Protein AF-A0A7R9WYR1-F1 (afdb_monomer)

Secondary structure (DSSP, 8-state):
-HHHHHHHHHHHHHHTT-HHHHHHHHHHHHHHHHHHHHHHHHHHHHS--HHHHHHHHHHSGGGGSHHHHHHHHHHHHHHHHHTTTT-S-HHHHHHHHHHHHHHHHHHHHHHHH-HHHHHH-----SS---SS-----

Solvent-accessible surface area (backbone atoms only — not comparable to full-atom values): 7801 Å² total; per-residue (Å²): 118,74,70,62,52,55,53,52,50,51,52,51,34,50,74,69,67,48,42,58,76,58,48,50,60,52,50,53,50,50,53,52,56,52,50,51,52,52,49,53,54,54,47,36,72,77,51,59,52,66,72,60,50,55,55,43,46,74,77,47,42,52,59,66,37,66,65,41,36,13,55,49,34,36,52,52,13,50,54,47,51,67,56,76,79,82,51,96,52,61,66,60,40,49,53,51,15,49,52,35,31,53,51,13,51,49,44,39,48,49,46,70,75,37,54,66,60,61,72,68,58,74,59,86,55,63,77,68,70,70,84,80,82,80,95,77,135

Structure (mmCIF, N/CA/C/O backbone):
data_AF-A0A7R9WYR1-F1
#
_entry.id   AF-A0A7R9WYR1-F1
#
loop_
_atom_site.group_PDB
_atom_site.id
_atom_site.type_symbol
_atom_site.label_atom_id
_atom_site.label_alt_id
_atom_site.label_comp_id
_atom_site.label_asym_id
_atom_site.label_entity_id
_atom_site.label_seq_id
_atom_site.pdbx_PDB_ins_code
_atom_site.Cartn_x
_atom_site.Cartn_y
_atom_site.Cartn_z
_atom_site.occupancy
_atom_site.B_iso_or_equiv
_atom_site.auth_seq_id
_atom_site.auth_comp_id
_atom_site.auth_asym_id
_atom_site.auth_atom_id
_atom_site.pdbx_PDB_model_num
ATOM 1 N N . MET A 1 1 ? -5.923 24.918 -18.770 1.00 54.22 1 MET A N 1
ATOM 2 C CA . MET A 1 1 ? -4.759 24.903 -19.687 1.00 54.22 1 MET A CA 1
ATOM 3 C C . MET A 1 1 ? -3.556 24.112 -19.162 1.00 54.22 1 MET A C 1
ATOM 5 O O . MET A 1 1 ? -2.924 23.459 -19.975 1.00 54.22 1 MET A O 1
ATOM 9 N N . MET A 1 2 ? -3.263 24.067 -17.852 1.00 60.03 2 MET A N 1
ATOM 10 C CA . MET A 1 2 ? -2.102 23.306 -17.330 1.00 60.03 2 MET A CA 1
ATOM 11 C C . MET A 1 2 ? -2.205 21.772 -17.457 1.00 60.03 2 MET A C 1
ATOM 13 O O . MET A 1 2 ? -1.186 21.110 -17.592 1.00 60.03 2 MET A O 1
ATOM 17 N N . SER A 1 3 ? -3.412 21.195 -17.474 1.00 63.62 3 SER A N 1
ATOM 18 C CA . SER A 1 3 ? -3.587 19.737 -17.610 1.00 63.62 3 SER A CA 1
ATOM 19 C C . SER A 1 3 ? -3.239 19.200 -19.009 1.00 63.62 3 SER A C 1
ATOM 21 O O . SER A 1 3 ? -2.726 18.093 -19.114 1.00 63.62 3 SER A O 1
ATOM 23 N N . GLY A 1 4 ? -3.452 19.985 -20.075 1.00 71.88 4 GLY A N 1
ATOM 24 C CA . GLY A 1 4 ? -3.150 19.558 -21.449 1.00 71.88 4 GLY A CA 1
ATOM 25 C C . GLY A 1 4 ? -1.650 19.502 -21.749 1.00 71.88 4 GLY A C 1
ATOM 26 O O . GLY A 1 4 ? -1.204 18.609 -22.461 1.00 71.88 4 GLY A O 1
ATOM 27 N N . LEU A 1 5 ? -0.870 20.405 -21.142 1.00 70.94 5 LEU A N 1
ATOM 28 C CA . LEU A 1 5 ? 0.591 20.378 -21.231 1.00 70.94 5 LEU A CA 1
ATOM 29 C C . LEU A 1 5 ? 1.158 19.123 -20.563 1.00 70.94 5 LEU A C 1
ATOM 31 O O . LEU A 1 5 ? 1.997 18.471 -21.161 1.00 70.94 5 LEU A O 1
ATOM 35 N N . GLY A 1 6 ? 0.634 18.715 -19.401 1.00 71.44 6 GLY A N 1
ATOM 36 C CA . GLY A 1 6 ? 1.099 17.501 -18.719 1.00 71.44 6 GLY A CA 1
ATOM 37 C C . GLY A 1 6 ? 0.931 16.219 -19.545 1.00 71.44 6 GLY A C 1
ATOM 38 O O . GLY A 1 6 ? 1.816 15.369 -19.540 1.00 71.44 6 GLY A O 1
ATOM 39 N N . VAL A 1 7 ? -0.170 16.092 -20.296 1.00 71.88 7 VAL A N 1
ATOM 40 C CA . VAL A 1 7 ? -0.407 14.926 -21.167 1.00 71.88 7 VAL A CA 1
ATOM 41 C C . VAL A 1 7 ? 0.508 14.955 -22.393 1.00 71.88 7 VAL A C 1
ATOM 43 O O . VAL A 1 7 ? 1.056 13.922 -22.760 1.00 71.88 7 VAL A O 1
ATOM 46 N N . LEU A 1 8 ? 0.723 16.127 -22.999 1.00 69.00 8 LEU A N 1
ATOM 47 C CA . LEU A 1 8 ? 1.650 16.278 -24.127 1.00 69.00 8 LEU A CA 1
ATOM 48 C C . LEU A 1 8 ? 3.097 15.985 -23.717 1.00 69.00 8 LEU A C 1
ATOM 50 O O . LEU A 1 8 ? 3.778 15.245 -24.418 1.00 69.00 8 LEU A O 1
ATOM 54 N N . THR A 1 9 ? 3.529 16.464 -22.547 1.00 70.06 9 THR A N 1
ATOM 55 C CA . THR A 1 9 ? 4.857 16.155 -22.003 1.00 70.06 9 THR A CA 1
ATOM 56 C C . THR A 1 9 ? 5.011 14.662 -21.712 1.00 70.06 9 THR A C 1
ATOM 58 O O . THR A 1 9 ? 6.063 14.106 -21.994 1.00 70.06 9 THR A O 1
ATOM 61 N N . LEU A 1 10 ? 3.971 13.980 -21.214 1.00 66.88 10 LEU A N 1
ATOM 62 C CA . LEU A 1 10 ? 3.996 12.521 -21.040 1.00 66.88 10 LEU A CA 1
ATOM 63 C C . LEU A 1 10 ? 4.112 11.769 -22.372 1.00 66.88 10 LEU A C 1
ATOM 65 O O . LEU A 1 10 ? 4.822 10.770 -22.436 1.00 66.88 10 LEU A O 1
ATOM 69 N N . ILE A 1 11 ? 3.450 12.246 -23.429 1.00 70.44 11 ILE A N 1
ATOM 70 C CA . ILE A 1 11 ? 3.538 11.647 -24.768 1.00 70.44 11 ILE A CA 1
ATOM 71 C C . ILE A 1 11 ? 4.930 11.872 -25.374 1.00 70.44 11 ILE A C 1
ATOM 73 O O . ILE A 1 11 ? 5.498 10.930 -25.918 1.00 70.44 11 ILE A O 1
ATOM 77 N N . GLU A 1 12 ? 5.514 13.067 -25.252 1.00 69.12 12 GLU A N 1
ATOM 78 C CA . GLU A 1 12 ? 6.881 13.346 -25.725 1.00 69.12 12 GLU A CA 1
ATOM 79 C C . GLU A 1 12 ? 7.937 12.560 -24.942 1.00 69.12 12 GLU A C 1
ATOM 81 O O . GLU A 1 12 ? 8.806 11.938 -25.547 1.00 69.12 12 GLU A O 1
ATOM 86 N N . VAL A 1 13 ? 7.822 12.490 -23.614 1.00 65.62 13 VAL A N 1
ATOM 87 C CA . VAL A 1 13 ? 8.712 11.685 -22.758 1.00 65.62 13 VAL A CA 1
ATOM 88 C C . VAL A 1 13 ? 8.593 10.187 -23.069 1.00 65.62 13 VAL A C 1
ATOM 90 O O . VAL A 1 13 ? 9.596 9.470 -23.046 1.00 65.62 13 VAL A O 1
ATOM 93 N N . HIS A 1 14 ? 7.390 9.708 -23.406 1.00 64.81 14 HIS A N 1
ATOM 94 C CA . HIS A 1 14 ? 7.171 8.339 -23.878 1.00 64.81 14 HIS A CA 1
ATOM 95 C C . HIS A 1 14 ? 7.802 8.093 -25.256 1.00 64.81 14 HIS A C 1
ATOM 97 O O . HIS A 1 14 ? 8.415 7.050 -25.467 1.00 64.81 14 HIS A O 1
ATOM 103 N N . ASN A 1 15 ? 7.709 9.061 -26.171 1.00 66.75 15 ASN A N 1
ATOM 104 C CA . ASN A 1 15 ? 8.248 8.953 -27.529 1.00 66.75 15 ASN A CA 1
ATOM 105 C C . ASN A 1 15 ? 9.787 9.078 -27.572 1.00 66.75 15 ASN A C 1
ATOM 107 O O . ASN A 1 15 ? 10.426 8.495 -28.443 1.00 66.75 15 ASN A O 1
ATOM 111 N N . GLU A 1 16 ? 10.392 9.791 -26.614 1.00 64.81 16 GLU A N 1
ATOM 112 C CA . GLU A 1 16 ? 11.852 9.874 -26.429 1.00 64.81 16 GLU A CA 1
ATOM 113 C C . GLU A 1 16 ? 12.459 8.648 -25.718 1.00 64.81 16 GLU A C 1
ATOM 115 O O . GLU A 1 16 ? 13.674 8.592 -25.532 1.00 64.81 16 GLU A O 1
ATOM 120 N N . GLY A 1 17 ? 11.647 7.672 -25.291 1.00 58.06 17 GLY A N 1
ATOM 121 C CA . GLY A 1 17 ? 12.121 6.491 -24.557 1.00 58.06 17 GLY A CA 1
ATOM 122 C C . GLY A 1 17 ? 12.613 6.782 -23.131 1.00 58.06 17 GLY A C 1
ATOM 123 O O . GLY A 1 17 ? 13.136 5.889 -22.476 1.00 58.06 17 GLY A O 1
ATOM 124 N N . LYS A 1 18 ? 12.420 8.010 -22.628 1.00 57.78 18 LYS A N 1
ATOM 125 C CA . LYS A 1 18 ? 12.818 8.454 -21.276 1.00 57.78 18 LYS A CA 1
ATOM 126 C C . LYS A 1 18 ? 11.726 8.282 -20.220 1.00 57.78 18 LYS A C 1
ATOM 128 O O . LYS A 1 18 ? 11.914 8.655 -19.064 1.00 57.78 18 LYS A O 1
ATOM 133 N N . ALA A 1 19 ? 10.564 7.751 -20.600 1.00 59.50 19 ALA A N 1
ATOM 134 C CA . ALA A 1 19 ? 9.490 7.471 -19.652 1.00 59.50 19 ALA A CA 1
ATOM 135 C C . ALA A 1 19 ? 9.932 6.509 -18.541 1.00 59.50 19 ALA A C 1
ATOM 137 O O . ALA A 1 19 ? 9.506 6.692 -17.401 1.00 59.50 19 ALA A O 1
ATOM 138 N N . ASP A 1 20 ? 10.824 5.563 -18.847 1.00 62.62 20 ASP A N 1
ATOM 139 C CA . ASP A 1 20 ? 11.368 4.631 -17.855 1.00 62.62 20 ASP A CA 1
ATOM 140 C C . ASP A 1 20 ? 12.141 5.374 -16.755 1.00 62.62 20 ASP A C 1
ATOM 142 O O . ASP A 1 20 ? 11.794 5.237 -15.584 1.00 62.62 20 ASP A O 1
ATOM 146 N N . GLU A 1 21 ? 13.061 6.278 -17.122 1.00 67.12 21 GLU A N 1
ATOM 147 C CA . GLU A 1 21 ? 13.932 6.999 -16.174 1.00 67.12 21 GLU A CA 1
ATOM 148 C C . GLU A 1 21 ? 13.165 7.854 -15.151 1.00 67.12 21 GLU A C 1
ATOM 150 O O . GLU A 1 21 ? 13.629 8.059 -14.029 1.00 67.12 21 GLU A O 1
ATOM 155 N N . ILE A 1 22 ? 11.990 8.375 -15.521 1.00 68.62 22 ILE A N 1
ATOM 156 C CA . ILE A 1 22 ? 11.147 9.162 -14.608 1.00 68.62 22 ILE A CA 1
ATOM 157 C C . ILE A 1 22 ? 10.174 8.252 -13.855 1.00 68.62 22 ILE A C 1
ATOM 159 O O . ILE A 1 22 ? 9.895 8.490 -12.680 1.00 68.62 22 ILE A O 1
ATOM 163 N N . SER A 1 23 ? 9.648 7.206 -14.490 1.00 73.94 23 SER A N 1
ATOM 164 C CA . SER A 1 23 ? 8.679 6.313 -13.848 1.00 73.94 23 SER A CA 1
ATOM 165 C C . SER A 1 23 ? 9.288 5.485 -12.713 1.00 73.94 23 SER A C 1
ATOM 167 O O . SER A 1 23 ? 8.626 5.271 -11.696 1.00 73.94 23 SER A O 1
ATOM 169 N N . GLU A 1 24 ? 10.555 5.101 -12.835 1.00 76.06 24 GLU A N 1
ATOM 170 C CA . GLU A 1 24 ? 11.269 4.263 -11.876 1.00 76.06 24 GLU A CA 1
ATOM 171 C C . GLU A 1 24 ? 11.430 4.908 -10.479 1.00 76.06 24 GLU A C 1
ATOM 173 O O . GLU A 1 24 ? 10.989 4.308 -9.489 1.00 76.06 24 GLU A O 1
ATOM 178 N N . PRO A 1 25 ? 11.937 6.153 -10.331 1.00 79.94 25 PRO A N 1
ATOM 179 C CA . PRO A 1 25 ? 12.012 6.812 -9.026 1.00 79.94 25 PRO A CA 1
ATOM 180 C C . PRO A 1 25 ? 10.629 7.141 -8.446 1.00 79.94 25 PRO A C 1
ATOM 182 O O . PRO A 1 25 ? 10.449 7.114 -7.224 1.00 79.94 25 PRO A O 1
ATOM 185 N N . PHE A 1 26 ? 9.632 7.423 -9.293 1.00 81.50 26 PHE A N 1
ATOM 186 C CA . PHE A 1 26 ? 8.252 7.610 -8.841 1.00 81.50 26 PHE A CA 1
ATOM 187 C C . PHE A 1 26 ? 7.683 6.312 -8.260 1.00 81.50 26 PHE A C 1
ATOM 189 O O . PHE A 1 26 ? 7.134 6.328 -7.156 1.00 81.50 26 PHE A O 1
ATOM 196 N N . LEU A 1 27 ? 7.860 5.185 -8.953 1.00 81.19 27 LEU A N 1
ATOM 197 C CA . LEU A 1 27 ? 7.438 3.866 -8.486 1.00 81.19 27 LEU A CA 1
ATOM 198 C C . LEU A 1 27 ? 8.122 3.498 -7.161 1.00 81.19 27 LEU A C 1
ATOM 200 O O . LEU A 1 27 ? 7.441 3.110 -6.209 1.00 81.19 27 LEU A O 1
ATOM 204 N N . ALA A 1 28 ? 9.440 3.696 -7.064 1.00 80.31 28 ALA A N 1
ATOM 205 C CA . ALA A 1 28 ? 10.210 3.435 -5.848 1.00 80.31 28 ALA A CA 1
ATOM 206 C C . ALA A 1 28 ? 9.724 4.280 -4.654 1.00 80.31 28 ALA A C 1
ATOM 208 O O . ALA A 1 28 ? 9.549 3.761 -3.547 1.00 80.31 28 ALA A O 1
ATOM 209 N N . SER A 1 29 ? 9.432 5.566 -4.877 1.00 83.81 29 SER A N 1
ATOM 210 C CA . SER A 1 29 ? 8.858 6.454 -3.858 1.00 83.81 29 SER A CA 1
ATOM 211 C C . SER A 1 29 ? 7.498 5.949 -3.358 1.00 83.81 29 SER A C 1
ATOM 213 O O . SER A 1 29 ? 7.263 5.870 -2.146 1.00 83.81 29 SER A O 1
ATOM 215 N N . TYR A 1 30 ? 6.619 5.522 -4.272 1.00 83.81 30 TYR A N 1
ATOM 216 C CA . TYR A 1 30 ? 5.330 4.938 -3.899 1.00 83.81 30 TYR A CA 1
ATOM 217 C C . TYR A 1 30 ? 5.495 3.648 -3.092 1.00 83.81 30 TYR A C 1
ATOM 219 O O . TYR A 1 30 ? 4.824 3.494 -2.071 1.00 83.81 30 TYR A O 1
ATOM 227 N N . MET A 1 31 ? 6.405 2.751 -3.480 1.00 81.38 31 MET A N 1
ATOM 228 C CA . MET A 1 31 ? 6.673 1.524 -2.721 1.00 81.38 31 MET A CA 1
ATOM 229 C C . MET A 1 31 ? 7.083 1.817 -1.277 1.00 81.38 31 MET A C 1
ATOM 231 O O . MET A 1 31 ? 6.555 1.192 -0.359 1.00 81.38 31 MET A O 1
ATOM 235 N N . ILE A 1 32 ? 7.966 2.797 -1.062 1.00 86.56 32 ILE A N 1
ATOM 236 C CA . ILE A 1 32 ? 8.397 3.203 0.283 1.00 86.56 32 ILE A CA 1
ATOM 237 C C . ILE A 1 32 ? 7.212 3.759 1.078 1.00 86.56 32 ILE A C 1
ATOM 239 O O . ILE A 1 32 ? 6.987 3.343 2.215 1.00 86.56 32 ILE A O 1
ATOM 243 N N . MET A 1 33 ? 6.417 4.654 0.486 1.00 85.44 33 MET A N 1
ATOM 244 C CA . MET A 1 33 ? 5.246 5.232 1.153 1.00 85.44 33 MET A CA 1
ATOM 245 C C . MET A 1 33 ? 4.238 4.150 1.578 1.00 85.44 33 MET A C 1
ATOM 247 O O . MET A 1 33 ? 3.748 4.168 2.710 1.00 85.44 33 MET A O 1
ATOM 251 N N . PHE A 1 34 ? 3.952 3.183 0.704 1.00 84.62 34 PHE A N 1
ATOM 252 C CA . PHE A 1 34 ? 3.020 2.092 1.000 1.00 84.62 34 PHE A CA 1
ATOM 253 C C . PHE A 1 34 ? 3.590 1.052 1.970 1.00 84.62 34 PHE A C 1
ATOM 255 O O . PHE A 1 34 ? 2.860 0.541 2.823 1.00 84.62 34 PHE A O 1
ATOM 262 N N . ALA A 1 35 ? 4.892 0.777 1.920 1.00 84.25 35 ALA A N 1
ATOM 263 C CA . ALA A 1 35 ? 5.553 -0.063 2.913 1.00 84.25 35 ALA A CA 1
ATOM 264 C C . ALA A 1 35 ? 5.478 0.566 4.314 1.00 84.25 35 ALA A C 1
ATOM 266 O O . ALA A 1 35 ? 5.146 -0.120 5.279 1.00 84.25 35 ALA A O 1
ATOM 267 N N . VAL A 1 36 ? 5.700 1.881 4.424 1.00 85.69 36 VAL A N 1
ATOM 268 C CA . VAL A 1 36 ? 5.565 2.617 5.692 1.00 85.69 36 VAL A CA 1
ATOM 269 C C . VAL A 1 36 ? 4.122 2.584 6.199 1.00 85.69 36 VAL A C 1
ATOM 271 O O . VAL A 1 36 ? 3.902 2.382 7.390 1.00 85.69 36 VAL A O 1
ATOM 274 N N . LEU A 1 37 ? 3.128 2.719 5.319 1.00 81.94 37 LEU A N 1
ATOM 275 C CA . LEU A 1 37 ? 1.713 2.601 5.693 1.00 81.94 37 LEU A CA 1
ATOM 276 C C . LEU A 1 37 ? 1.360 1.204 6.226 1.00 81.94 37 LEU A C 1
ATOM 278 O O . LEU A 1 37 ? 0.689 1.100 7.254 1.00 81.94 37 LEU A O 1
ATOM 282 N N . LEU A 1 38 ? 1.841 0.139 5.572 1.00 80.44 38 LEU A N 1
ATOM 283 C CA . LEU A 1 38 ? 1.694 -1.239 6.061 1.00 80.44 38 LEU A CA 1
ATOM 284 C C . LEU A 1 38 ? 2.373 -1.432 7.414 1.00 80.44 38 LEU A C 1
ATOM 286 O O . LEU A 1 38 ? 1.788 -2.022 8.318 1.00 80.44 38 LEU A O 1
ATOM 290 N N . PHE A 1 39 ? 3.580 -0.895 7.567 1.00 82.56 39 PHE A N 1
ATOM 291 C CA . PHE A 1 39 ? 4.328 -0.979 8.811 1.00 82.56 39 PHE A CA 1
ATOM 292 C C . PHE A 1 39 ? 3.604 -0.266 9.956 1.00 82.56 39 PHE A C 1
ATOM 294 O O . PHE A 1 39 ? 3.445 -0.839 11.027 1.00 82.56 39 PHE A O 1
ATOM 301 N N . ILE A 1 40 ? 3.095 0.950 9.731 1.00 79.00 40 ILE A N 1
ATOM 302 C CA . ILE A 1 40 ? 2.304 1.683 10.730 1.00 79.00 40 ILE A CA 1
ATOM 303 C C . ILE A 1 40 ? 1.038 0.898 11.098 1.00 79.00 40 ILE A C 1
ATOM 305 O O . ILE A 1 40 ? 0.670 0.862 12.270 1.00 79.00 40 ILE A O 1
ATOM 309 N N . TYR A 1 41 ? 0.390 0.252 10.126 1.00 74.06 41 TYR A N 1
ATOM 310 C CA . TYR A 1 41 ? -0.788 -0.579 10.373 1.00 74.06 41 TYR A CA 1
ATOM 311 C C . TYR A 1 41 ? -0.471 -1.813 11.238 1.00 74.06 41 TYR A C 1
ATOM 313 O O . TYR A 1 41 ? -1.189 -2.077 12.201 1.00 74.06 41 TYR A O 1
ATOM 321 N N . GLU A 1 42 ? 0.616 -2.532 10.952 1.00 79.06 42 GLU A N 1
ATOM 322 C CA . GLU A 1 42 ? 1.077 -3.665 11.773 1.00 79.06 42 GLU A CA 1
ATOM 323 C C . GLU A 1 42 ? 1.518 -3.214 13.176 1.00 79.06 42 GLU A C 1
ATOM 325 O O . GLU A 1 42 ? 1.132 -3.806 14.184 1.00 79.06 42 GLU A O 1
ATOM 330 N N . VAL A 1 43 ? 2.254 -2.101 13.275 1.00 76.56 43 VAL A N 1
ATOM 331 C CA . VAL A 1 43 ? 2.658 -1.508 14.562 1.00 76.56 43 VAL A CA 1
ATOM 332 C C . VAL A 1 43 ? 1.441 -1.108 15.387 1.00 76.56 43 VAL A C 1
ATOM 334 O O . VAL A 1 43 ? 1.436 -1.291 16.600 1.00 76.56 43 VAL A O 1
ATOM 337 N N . MET A 1 44 ? 0.384 -0.611 14.749 1.00 70.00 44 MET A N 1
ATOM 338 C CA . MET A 1 44 ? -0.872 -0.315 15.429 1.00 70.00 44 MET A CA 1
ATOM 339 C C . MET A 1 44 ? -1.575 -1.557 15.981 1.00 70.00 44 MET A C 1
ATOM 341 O O . MET A 1 44 ? -2.288 -1.441 16.979 1.00 70.00 44 MET A O 1
ATOM 345 N N . TRP A 1 45 ? -1.379 -2.721 15.360 1.00 68.19 45 TRP A N 1
ATOM 346 C CA . TRP A 1 45 ? -1.882 -3.988 15.886 1.00 68.19 45 TRP A CA 1
ATOM 347 C C . TRP A 1 45 ? -1.143 -4.401 17.166 1.00 68.19 45 TRP A C 1
ATOM 349 O O . TRP A 1 45 ? -1.747 -4.965 18.074 1.00 68.19 45 TRP A O 1
ATOM 359 N N . TRP A 1 46 ? 0.155 -4.098 17.260 1.00 70.00 46 TRP A N 1
ATOM 360 C CA . TRP A 1 46 ? 0.987 -4.426 18.425 1.00 70.00 46 TRP A CA 1
ATOM 361 C C . TRP A 1 46 ? 0.909 -3.395 19.552 1.00 70.00 46 TRP A C 1
ATOM 363 O O . TRP A 1 46 ? 0.917 -3.762 20.726 1.00 70.00 46 TRP A O 1
ATOM 373 N N . MET A 1 47 ? 0.858 -2.107 19.216 1.00 70.38 47 MET A N 1
ATOM 374 C CA . MET A 1 47 ? 0.850 -1.018 20.185 1.00 70.38 47 MET A CA 1
ATOM 375 C C . MET A 1 47 ? -0.166 0.055 19.770 1.00 70.38 47 MET A C 1
ATOM 377 O O . MET A 1 47 ? 0.137 0.944 18.967 1.00 70.38 47 MET A O 1
ATOM 381 N N . PRO A 1 48 ? -1.391 -0.005 20.311 1.00 65.31 48 PRO A N 1
ATOM 382 C CA . PRO A 1 48 ? -2.430 0.958 19.988 1.00 65.31 48 PRO A CA 1
ATOM 383 C C . PRO A 1 48 ? -2.097 2.361 20.539 1.00 65.31 48 PRO A C 1
ATOM 385 O O . PRO A 1 48 ? -2.342 2.668 21.702 1.00 65.31 48 PRO A O 1
ATOM 388 N N . ALA A 1 49 ? -1.546 3.241 19.694 1.00 66.88 49 ALA A N 1
ATOM 389 C CA . ALA A 1 49 ? -1.238 4.631 20.044 1.00 66.88 49 ALA A CA 1
ATOM 390 C C . ALA A 1 49 ? -2.371 5.591 19.598 1.00 66.88 49 ALA A C 1
ATOM 392 O O . ALA A 1 49 ? -2.599 5.757 18.394 1.00 66.88 49 ALA A O 1
ATOM 393 N N . PRO A 1 50 ? -3.072 6.279 20.520 1.00 65.50 50 PRO A N 1
ATOM 394 C CA . PRO A 1 50 ? -4.304 7.018 20.208 1.00 65.50 50 PRO A CA 1
ATOM 395 C C . PRO A 1 50 ? -4.100 8.246 19.300 1.00 65.50 50 PRO A C 1
ATOM 397 O O . PRO A 1 50 ? -4.942 8.531 18.447 1.00 65.50 50 PRO A O 1
ATOM 400 N N . GLY A 1 51 ? -2.976 8.961 19.428 1.00 64.56 51 GLY A N 1
ATOM 401 C CA . GLY A 1 51 ? -2.690 10.155 18.616 1.00 64.56 51 GLY A CA 1
ATOM 402 C C . GLY A 1 51 ? -2.395 9.839 17.144 1.00 64.56 51 GLY A C 1
ATOM 403 O O . GLY A 1 51 ? -2.914 10.502 16.245 1.00 64.56 51 GLY A O 1
ATOM 404 N N . ILE A 1 52 ? -1.615 8.783 16.897 1.00 68.56 52 ILE A N 1
ATOM 405 C CA . ILE A 1 52 ? -1.256 8.330 15.546 1.00 68.56 52 ILE A CA 1
ATOM 406 C C . ILE A 1 52 ? -2.474 7.698 14.870 1.00 68.56 52 ILE A C 1
ATOM 408 O O . ILE A 1 52 ? -2.770 8.023 13.722 1.00 68.56 52 ILE A O 1
ATOM 412 N N . ASN A 1 53 ? -3.252 6.895 15.602 1.00 67.06 53 ASN A N 1
ATOM 413 C CA . ASN A 1 53 ? -4.479 6.282 15.090 1.00 67.06 53 ASN A CA 1
ATOM 414 C C . ASN A 1 53 ? -5.474 7.343 14.580 1.00 67.06 53 ASN A C 1
ATOM 416 O O . ASN A 1 53 ? -5.987 7.235 13.467 1.00 67.06 53 ASN A O 1
ATOM 420 N N . LYS A 1 54 ? -5.671 8.447 15.319 1.00 66.94 54 LYS A N 1
ATOM 421 C CA . LYS A 1 54 ? -6.556 9.545 14.889 1.00 66.94 54 LYS A CA 1
ATOM 422 C C . LYS A 1 54 ? -6.079 10.224 13.597 1.00 66.94 54 LYS A C 1
ATOM 424 O O . LYS A 1 54 ? -6.896 10.522 12.724 1.00 66.94 54 LYS A O 1
ATOM 429 N N . ALA A 1 55 ? -4.773 10.451 13.452 1.00 68.88 55 ALA A N 1
ATOM 430 C CA . ALA A 1 55 ? -4.199 11.050 12.248 1.00 68.88 55 ALA A CA 1
ATOM 431 C C . ALA A 1 55 ? -4.271 10.100 11.039 1.00 68.88 55 ALA A C 1
ATOM 433 O O . ALA A 1 55 ? -4.655 10.516 9.944 1.00 68.88 55 ALA A O 1
ATOM 434 N N . VAL A 1 56 ? -3.964 8.816 11.236 1.00 72.19 56 VAL A N 1
ATOM 435 C CA . VAL A 1 56 ? -4.007 7.801 10.176 1.00 72.19 56 VAL A CA 1
ATOM 436 C C . VAL A 1 56 ? -5.448 7.526 9.756 1.00 72.19 56 VAL A C 1
ATOM 438 O O . VAL A 1 56 ? -5.725 7.477 8.568 1.00 72.19 56 VAL A O 1
ATOM 441 N N . ARG A 1 57 ? -6.409 7.448 10.678 1.00 69.69 57 ARG A N 1
ATOM 442 C CA . ARG A 1 57 ? -7.827 7.226 10.347 1.00 69.69 57 ARG A CA 1
ATOM 443 C C . ARG A 1 57 ? -8.465 8.411 9.611 1.00 69.69 57 ARG A C 1
ATOM 445 O O . ARG A 1 57 ? -9.348 8.204 8.785 1.00 69.69 57 ARG A O 1
ATOM 452 N N . ARG A 1 58 ? -7.999 9.643 9.852 1.00 70.75 58 ARG A N 1
ATOM 453 C CA . ARG A 1 58 ? -8.469 10.840 9.131 1.00 70.75 58 ARG A CA 1
ATOM 454 C C . ARG A 1 58 ? -7.962 10.907 7.685 1.00 70.75 58 ARG A C 1
ATOM 456 O O . ARG A 1 58 ? -8.694 11.382 6.827 1.00 70.75 58 ARG A O 1
ATOM 463 N N . ASN A 1 59 ? -6.738 10.446 7.419 1.00 74.31 59 ASN A N 1
ATOM 464 C CA . ASN A 1 59 ? -6.121 10.526 6.084 1.00 74.31 59 ASN A CA 1
ATOM 465 C C . ASN A 1 59 ? -6.229 9.211 5.284 1.00 74.31 59 ASN A C 1
ATOM 467 O O . ASN A 1 59 ? -6.379 9.229 4.069 1.00 74.31 59 ASN A O 1
ATOM 471 N N . PHE A 1 60 ? -6.204 8.072 5.973 1.00 70.62 60 PHE A N 1
ATOM 472 C CA . PHE A 1 60 ? -6.198 6.706 5.438 1.00 70.62 60 PHE A CA 1
ATOM 473 C C . PHE A 1 60 ? -7.317 5.856 6.060 1.00 70.62 60 PHE A C 1
ATOM 475 O O . PHE A 1 60 ? -7.174 4.650 6.255 1.00 70.62 60 PHE A O 1
ATOM 482 N N . GLY A 1 61 ? -8.467 6.468 6.362 1.00 62.19 61 GLY A N 1
ATOM 483 C CA . GLY A 1 61 ? -9.641 5.770 6.902 1.00 62.19 61 GLY A CA 1
ATOM 484 C C . GLY A 1 61 ? -10.115 4.601 6.031 1.00 62.19 61 GLY A C 1
ATOM 485 O O . GLY A 1 61 ? -10.678 3.639 6.548 1.00 62.19 61 GLY A O 1
ATOM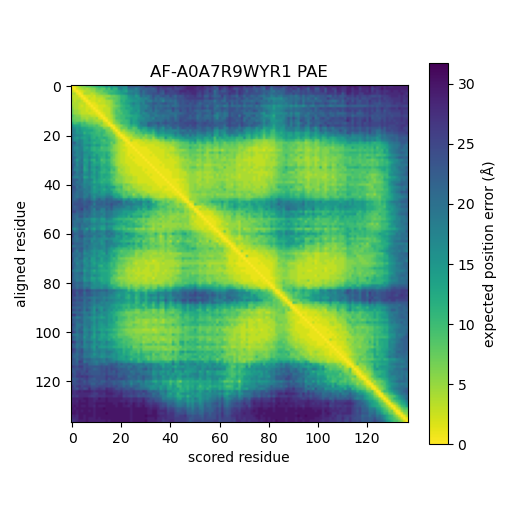 486 N N . PHE A 1 62 ? -9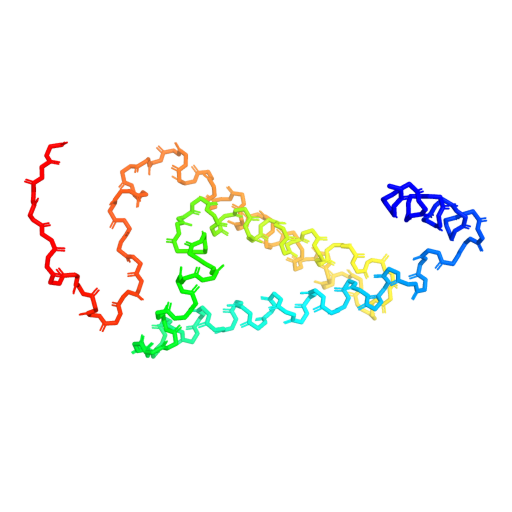.797 4.621 4.731 1.00 68.75 62 PHE A N 1
ATOM 487 C CA . PHE A 1 62 ? -10.082 3.516 3.818 1.00 68.75 62 PHE A CA 1
ATOM 488 C C . PHE A 1 62 ? -9.357 2.211 4.197 1.00 68.75 62 PHE A C 1
ATOM 490 O O . PHE A 1 62 ? -9.902 1.139 3.944 1.00 68.75 62 PHE A O 1
ATOM 497 N N . MET A 1 63 ? -8.178 2.266 4.837 1.00 65.94 63 MET A N 1
ATOM 498 C CA . MET A 1 63 ? -7.453 1.063 5.284 1.00 65.94 63 MET A CA 1
ATOM 499 C C . MET A 1 63 ? -8.144 0.349 6.455 1.00 65.94 63 MET A C 1
ATOM 501 O O . MET A 1 63 ? -7.880 -0.828 6.688 1.00 65.94 63 MET A O 1
ATOM 505 N N . TYR A 1 64 ? -9.027 1.034 7.191 1.00 64.06 64 TYR A N 1
ATOM 506 C CA . TYR A 1 64 ? -9.746 0.456 8.333 1.00 64.06 64 TYR A CA 1
ATOM 507 C C . TYR A 1 64 ? -11.007 -0.302 7.914 1.00 64.06 64 TYR A C 1
ATOM 509 O O . TYR A 1 64 ? -11.515 -1.100 8.691 1.00 64.06 64 TYR A O 1
ATOM 517 N N . GLY A 1 65 ? -11.513 -0.090 6.698 1.00 66.44 65 GLY A N 1
ATOM 518 C CA . GLY A 1 65 ? -12.578 -0.921 6.142 1.00 66.44 65 GLY A CA 1
ATOM 519 C C . GLY A 1 65 ? -11.995 -2.166 5.476 1.00 66.44 65 GLY A C 1
ATOM 520 O O . GLY A 1 65 ? -11.033 -2.056 4.714 1.00 66.44 65 GLY A O 1
ATOM 521 N N . LEU A 1 66 ? -12.596 -3.345 5.676 1.00 67.00 66 LEU A N 1
ATOM 522 C CA . LEU A 1 66 ? -12.061 -4.579 5.076 1.00 67.00 66 LEU A CA 1
ATOM 523 C C . LEU A 1 66 ? -12.025 -4.526 3.540 1.00 67.00 66 LEU A C 1
ATOM 525 O O . LEU A 1 66 ? -11.096 -5.049 2.928 1.00 67.00 66 LEU A O 1
ATOM 529 N N . ARG A 1 67 ? -12.998 -3.850 2.906 1.00 69.19 67 ARG A N 1
ATOM 530 C CA . ARG A 1 67 ? -13.015 -3.650 1.443 1.00 69.19 67 ARG A CA 1
ATOM 531 C C . ARG A 1 67 ? -11.825 -2.807 0.983 1.00 69.19 67 ARG A C 1
ATOM 533 O O . ARG A 1 67 ? -11.144 -3.185 0.037 1.00 69.19 67 ARG A O 1
ATOM 540 N N . GLY A 1 68 ? -11.557 -1.692 1.666 1.00 71.75 68 GLY A N 1
ATOM 541 C CA . GLY A 1 68 ? -10.458 -0.791 1.316 1.00 71.75 68 GLY A CA 1
ATOM 542 C C . GLY A 1 68 ? -9.087 -1.414 1.573 1.00 71.75 68 GLY A C 1
ATOM 543 O O . GLY A 1 68 ? -8.201 -1.281 0.733 1.00 71.75 68 GLY A O 1
ATOM 544 N N . LYS A 1 69 ? -8.941 -2.193 2.652 1.00 76.06 69 LYS A N 1
ATOM 545 C CA . LYS A 1 69 ? -7.744 -3.006 2.918 1.00 76.06 69 LYS A CA 1
ATOM 546 C C . LYS A 1 69 ? -7.496 -4.061 1.830 1.00 76.06 69 LYS A C 1
ATOM 548 O O . LYS A 1 69 ? -6.355 -4.256 1.421 1.00 76.06 69 LYS A O 1
ATOM 553 N N . GLY A 1 70 ? -8.547 -4.716 1.334 1.00 77.69 70 GLY A N 1
ATOM 554 C CA . GLY A 1 70 ? -8.438 -5.678 0.233 1.00 77.69 70 GLY A CA 1
ATOM 555 C C . GLY A 1 70 ? -7.929 -5.038 -1.062 1.00 77.69 70 GLY A C 1
ATOM 556 O O . GLY A 1 70 ? -6.943 -5.503 -1.632 1.00 77.69 70 GLY A O 1
ATOM 557 N N . PHE A 1 71 ? -8.537 -3.924 -1.491 1.00 80.00 71 PHE A N 1
ATOM 558 C CA . PHE A 1 71 ? -8.076 -3.183 -2.676 1.00 80.00 71 PHE A CA 1
ATOM 559 C C . PHE A 1 71 ? -6.659 -2.632 -2.509 1.00 80.00 71 PHE A C 1
ATOM 561 O O . PHE A 1 71 ? -5.878 -2.648 -3.457 1.00 80.00 71 PHE A O 1
ATOM 568 N N . TYR A 1 72 ? -6.313 -2.196 -1.300 1.00 82.81 72 TYR A N 1
ATOM 569 C CA . TYR A 1 72 ? -4.973 -1.743 -0.960 1.00 82.81 72 TYR A CA 1
ATOM 570 C C . TYR A 1 72 ? -3.916 -2.839 -1.162 1.00 82.81 72 TYR A C 1
ATOM 572 O O . TYR A 1 72 ? -2.900 -2.593 -1.806 1.00 82.81 72 TYR A O 1
ATOM 580 N N . LEU A 1 73 ? -4.162 -4.061 -0.675 1.00 82.38 73 LEU A N 1
ATOM 581 C CA . LEU A 1 73 ? -3.231 -5.182 -0.853 1.00 82.38 73 LEU A CA 1
ATOM 582 C C . LEU A 1 73 ? -3.071 -5.581 -2.324 1.00 82.38 73 LEU A C 1
ATOM 584 O O . LEU A 1 73 ? -1.955 -5.840 -2.765 1.00 82.38 73 LEU A O 1
ATOM 588 N N . ILE A 1 74 ? -4.162 -5.572 -3.094 1.00 84.81 74 ILE A N 1
ATOM 589 C CA . ILE A 1 74 ? -4.115 -5.829 -4.542 1.00 84.81 74 ILE A CA 1
ATOM 590 C C . ILE A 1 74 ? -3.292 -4.751 -5.255 1.00 84.81 74 ILE A C 1
ATOM 592 O O . ILE A 1 74 ? -2.484 -5.058 -6.129 1.00 84.81 74 ILE A O 1
ATOM 596 N N . PHE A 1 75 ? -3.453 -3.489 -4.863 1.00 84.75 75 PHE A N 1
ATOM 597 C CA . PHE A 1 75 ? -2.679 -2.391 -5.4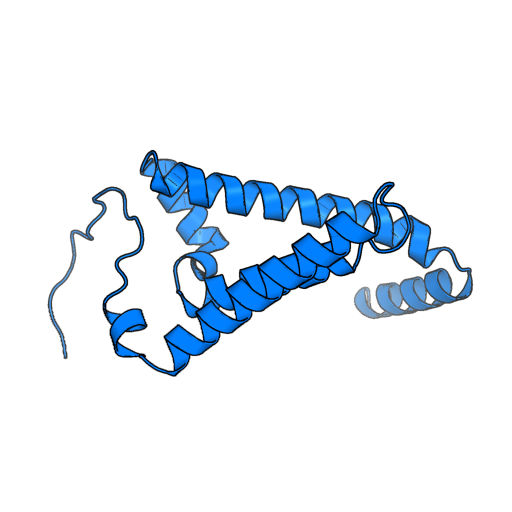25 1.00 84.75 75 PHE A CA 1
ATOM 598 C C . PHE A 1 75 ? -1.177 -2.522 -5.118 1.00 84.75 75 PHE A C 1
ATOM 600 O O . PHE A 1 75 ? -0.355 -2.400 -6.024 1.00 84.75 75 PHE A O 1
ATOM 607 N N . VAL A 1 76 ? -0.812 -2.857 -3.876 1.00 84.38 76 VAL A N 1
ATOM 608 C CA . VAL A 1 76 ? 0.586 -3.128 -3.491 1.00 84.38 76 VAL A CA 1
ATOM 609 C C . VAL A 1 76 ? 1.160 -4.323 -4.262 1.00 84.38 76 VAL A C 1
ATOM 611 O O . VAL A 1 76 ? 2.307 -4.270 -4.699 1.00 84.38 76 VAL A O 1
ATOM 614 N N . ALA A 1 77 ? 0.362 -5.365 -4.506 1.00 84.44 77 ALA A N 1
ATOM 615 C CA . ALA A 1 77 ? 0.782 -6.507 -5.313 1.00 84.44 77 ALA A CA 1
ATOM 616 C C . ALA A 1 77 ? 1.158 -6.100 -6.747 1.00 84.44 77 ALA A C 1
ATOM 618 O O . ALA A 1 77 ? 2.195 -6.525 -7.258 1.00 84.44 77 ALA A O 1
ATOM 619 N N . PHE A 1 78 ? 0.361 -5.231 -7.378 1.00 83.56 78 PHE A N 1
ATOM 620 C CA . PHE A 1 78 ? 0.683 -4.692 -8.701 1.00 83.56 78 PHE A CA 1
ATOM 621 C C . PHE A 1 78 ? 1.926 -3.797 -8.690 1.00 83.56 78 PHE A C 1
ATOM 623 O O . PHE A 1 78 ? 2.700 -3.855 -9.640 1.00 83.56 78 PHE A O 1
ATOM 630 N N . LEU A 1 79 ? 2.166 -3.028 -7.623 1.00 83.31 79 LEU A N 1
ATOM 631 C CA . LEU A 1 79 ? 3.407 -2.256 -7.478 1.00 83.31 79 LEU A CA 1
ATOM 632 C C . LEU A 1 79 ? 4.641 -3.164 -7.390 1.00 83.31 79 LEU A C 1
ATOM 634 O O . LEU A 1 79 ? 5.643 -2.878 -8.040 1.00 83.31 79 LEU A O 1
ATOM 638 N N . CYS A 1 80 ? 4.569 -4.274 -6.645 1.00 77.94 80 CYS A N 1
ATOM 639 C CA . CYS A 1 80 ? 5.646 -5.272 -6.609 1.00 77.94 80 CYS A CA 1
ATOM 640 C C . CYS A 1 80 ? 5.901 -5.878 -7.994 1.00 77.94 80 CYS A C 1
ATOM 642 O O . CYS A 1 80 ? 7.041 -5.915 -8.453 1.00 77.94 80 CYS A O 1
ATOM 644 N N . LEU A 1 81 ? 4.845 -6.277 -8.706 1.00 78.94 81 LEU A N 1
ATOM 645 C CA . LEU A 1 81 ? 4.970 -6.819 -10.063 1.00 78.94 81 LEU A CA 1
ATOM 646 C C . LEU A 1 81 ? 5.478 -5.780 -11.081 1.00 78.94 81 LEU A C 1
ATOM 648 O O . LEU A 1 81 ? 6.149 -6.156 -12.040 1.00 78.94 81 LEU A O 1
ATOM 652 N N . GLY A 1 82 ? 5.194 -4.492 -10.863 1.00 73.25 82 GLY A N 1
ATOM 653 C CA . GLY A 1 82 ? 5.630 -3.377 -11.707 1.00 73.25 82 GLY A CA 1
ATOM 654 C C . GLY A 1 82 ? 7.127 -3.060 -11.634 1.00 73.25 82 GLY A C 1
ATOM 655 O O . GLY A 1 82 ? 7.646 -2.431 -12.546 1.00 73.25 82 GLY A O 1
ATOM 656 N N . LEU A 1 83 ? 7.849 -3.550 -10.620 1.00 69.00 83 LEU A N 1
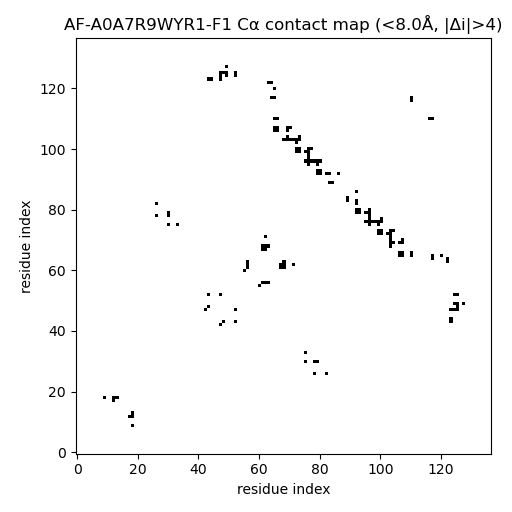ATOM 657 C CA . LEU A 1 83 ? 9.305 -3.374 -10.456 1.00 69.00 83 LEU A CA 1
ATOM 658 C C . LEU A 1 83 ? 10.139 -4.271 -11.412 1.00 69.00 83 LEU A C 1
ATOM 660 O O . LEU A 1 83 ? 11.296 -4.610 -11.158 1.00 69.00 83 LEU A O 1
ATOM 664 N N . GLY A 1 84 ? 9.515 -4.774 -12.476 1.00 55.81 84 GLY A N 1
ATOM 665 C CA . GLY A 1 84 ? 9.970 -5.914 -13.262 1.00 55.81 84 GLY A CA 1
ATOM 666 C C . GLY A 1 84 ? 11.022 -5.607 -14.327 1.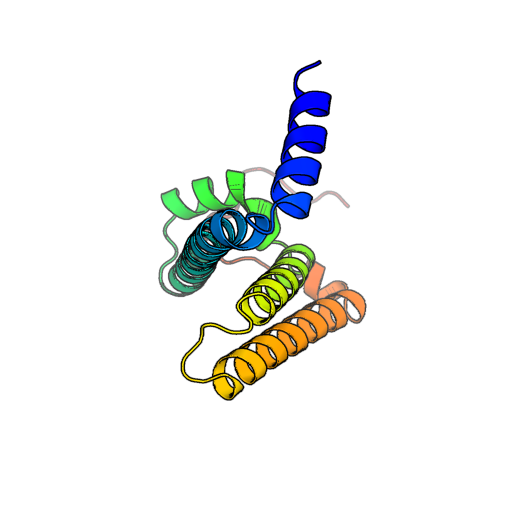00 55.81 84 GLY A C 1
ATOM 667 O O . GLY A 1 84 ? 10.692 -5.645 -15.506 1.00 55.81 84 GLY A O 1
ATOM 668 N N . ASN A 1 85 ? 12.285 -5.433 -13.917 1.00 54.44 85 ASN A N 1
ATOM 669 C CA . ASN A 1 85 ? 13.480 -6.011 -14.572 1.00 54.44 85 ASN A CA 1
ATOM 670 C C . ASN A 1 85 ? 14.791 -5.752 -13.796 1.00 54.44 85 ASN A C 1
ATOM 672 O O . ASN A 1 85 ? 15.751 -6.490 -14.017 1.00 54.44 85 ASN A O 1
ATOM 676 N N . ASP A 1 86 ? 14.800 -4.796 -12.860 1.00 57.31 86 ASP A N 1
ATOM 677 C CA . ASP A 1 86 ? 15.989 -4.362 -12.097 1.00 57.31 86 ASP A CA 1
ATOM 678 C C . ASP A 1 86 ? 16.264 -5.141 -10.800 1.00 57.31 86 ASP A C 1
ATOM 680 O O . ASP A 1 86 ? 17.339 -5.050 -10.204 1.00 57.31 86 ASP A O 1
ATOM 684 N N . ALA A 1 87 ? 15.320 -5.967 -10.344 1.00 59.00 87 ALA A N 1
ATOM 685 C CA . ALA A 1 87 ? 15.519 -6.769 -9.141 1.00 59.00 87 ALA A CA 1
ATOM 686 C C . ALA A 1 87 ? 16.468 -7.957 -9.403 1.00 59.00 87 ALA A C 1
ATOM 688 O O . ALA A 1 87 ? 16.163 -8.853 -10.192 1.00 59.00 87 ALA A O 1
ATOM 689 N N . SER A 1 88 ? 17.576 -8.007 -8.649 1.00 56.44 88 SER A N 1
ATOM 690 C CA . SER A 1 88 ? 18.603 -9.072 -8.663 1.00 56.44 88 SER A CA 1
ATOM 691 C C . SER A 1 88 ? 18.034 -10.502 -8.558 1.00 56.44 88 SER A C 1
ATOM 693 O O . SER A 1 88 ? 18.625 -11.452 -9.068 1.00 56.44 88 SER A O 1
ATOM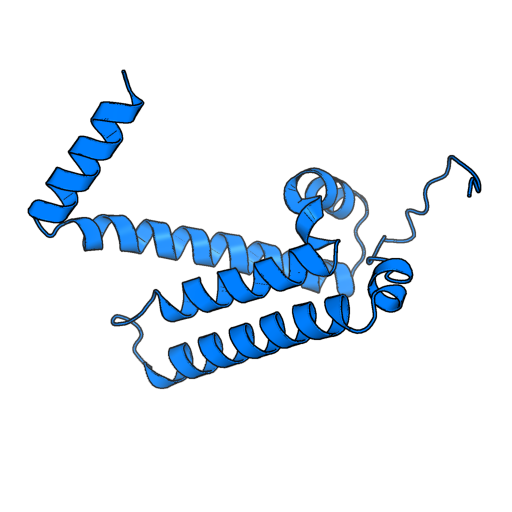 695 N N . VAL A 1 89 ? 16.844 -10.667 -7.962 1.00 70.88 89 VAL A N 1
ATOM 696 C CA . VAL A 1 89 ? 16.142 -11.955 -7.852 1.00 70.88 89 VAL A CA 1
ATOM 697 C C . VAL A 1 89 ? 14.726 -11.836 -8.422 1.00 70.88 89 VAL A C 1
ATOM 699 O O . VAL A 1 89 ? 13.764 -11.558 -7.703 1.00 70.88 89 VAL A O 1
ATOM 702 N N . LYS A 1 90 ? 14.591 -12.063 -9.734 1.00 69.44 90 LYS A N 1
ATOM 703 C CA . LYS A 1 90 ? 13.306 -11.989 -10.459 1.00 69.44 90 LYS A CA 1
ATOM 704 C C . LYS A 1 90 ? 12.227 -12.897 -9.861 1.00 69.44 90 LYS A C 1
ATOM 706 O O . LY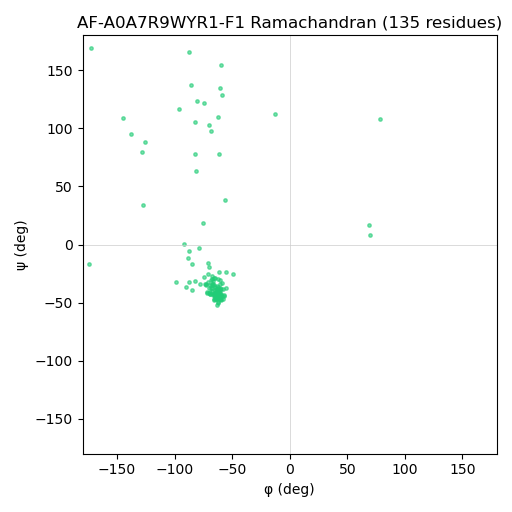S A 1 90 ? 11.064 -12.508 -9.779 1.00 69.44 90 LYS A O 1
ATOM 711 N N . GLU A 1 91 ? 12.619 -14.078 -9.391 1.00 76.31 91 GLU A N 1
ATOM 712 C CA . GLU A 1 91 ? 11.694 -15.058 -8.814 1.00 76.31 91 GLU A CA 1
ATOM 713 C C . GLU A 1 91 ? 11.080 -14.589 -7.490 1.00 76.31 91 GLU A C 1
ATOM 715 O O . GLU A 1 91 ? 9.893 -14.802 -7.250 1.00 76.31 91 GLU A O 1
ATOM 720 N N . LEU A 1 92 ? 11.858 -13.897 -6.649 1.00 75.38 92 LEU A N 1
ATOM 721 C CA . LEU A 1 92 ? 11.395 -13.456 -5.333 1.00 75.38 92 LEU A CA 1
ATOM 722 C C . LEU A 1 92 ? 10.357 -12.338 -5.455 1.00 75.38 92 LEU A C 1
ATOM 724 O O . LEU A 1 92 ? 9.369 -12.318 -4.717 1.00 75.38 92 LEU A O 1
ATOM 728 N N . ASN A 1 93 ? 10.551 -11.437 -6.420 1.00 76.25 93 ASN A N 1
ATOM 729 C CA . ASN A 1 93 ? 9.596 -10.368 -6.677 1.00 76.25 93 ASN A CA 1
ATOM 730 C C . ASN A 1 93 ? 8.265 -10.925 -7.204 1.00 76.25 93 ASN A C 1
ATOM 732 O O . ASN A 1 93 ? 7.193 -10.560 -6.722 1.00 76.25 93 ASN A O 1
ATOM 736 N N . TRP A 1 94 ? 8.330 -11.882 -8.132 1.00 79.81 94 TRP A N 1
ATOM 737 C CA . TRP A 1 94 ? 7.133 -12.512 -8.686 1.00 79.81 94 TRP A CA 1
ATOM 738 C C . TRP A 1 94 ? 6.367 -13.329 -7.638 1.00 79.81 94 TRP A C 1
ATOM 740 O O . TRP A 1 94 ? 5.147 -13.195 -7.523 1.00 79.81 94 TRP A O 1
ATOM 750 N N . ALA A 1 95 ? 7.079 -14.099 -6.807 1.00 84.06 95 ALA A N 1
ATOM 751 C CA . ALA A 1 95 ? 6.483 -14.842 -5.700 1.00 84.06 95 ALA A CA 1
ATOM 752 C C . ALA A 1 95 ? 5.799 -13.910 -4.685 1.00 84.06 95 ALA A C 1
ATOM 754 O O . ALA A 1 95 ? 4.670 -14.173 -4.268 1.00 84.06 95 ALA A O 1
ATOM 755 N N . THR A 1 96 ? 6.448 -12.796 -4.331 1.00 82.69 96 THR A N 1
ATOM 756 C CA . THR A 1 96 ? 5.891 -11.804 -3.399 1.00 82.69 96 THR A CA 1
ATOM 757 C C . THR A 1 96 ? 4.656 -11.129 -3.994 1.00 82.69 96 THR A C 1
ATOM 759 O O . THR A 1 96 ? 3.612 -11.080 -3.345 1.00 82.69 96 THR A O 1
ATOM 762 N N . GLY A 1 97 ? 4.724 -10.684 -5.252 1.00 81.75 97 GLY A N 1
ATOM 763 C CA . GLY A 1 97 ? 3.592 -10.074 -5.949 1.00 81.75 97 GLY A CA 1
ATOM 764 C C . GLY A 1 97 ? 2.376 -11.002 -6.022 1.00 81.75 97 GLY A C 1
ATOM 765 O O . GLY A 1 97 ? 1.271 -10.598 -5.667 1.00 81.75 97 GLY A O 1
ATOM 766 N N . ILE A 1 98 ? 2.571 -12.271 -6.394 1.00 86.00 98 ILE A N 1
ATOM 767 C CA . ILE A 1 98 ? 1.480 -13.258 -6.451 1.00 86.00 98 ILE A CA 1
ATOM 768 C C . ILE A 1 98 ? 0.907 -13.542 -5.063 1.00 86.00 98 ILE A C 1
ATOM 770 O O . ILE A 1 98 ? -0.313 -13.591 -4.914 1.00 86.00 98 ILE A O 1
ATOM 774 N N . ALA A 1 99 ? 1.751 -13.708 -4.043 1.00 85.88 99 ALA A N 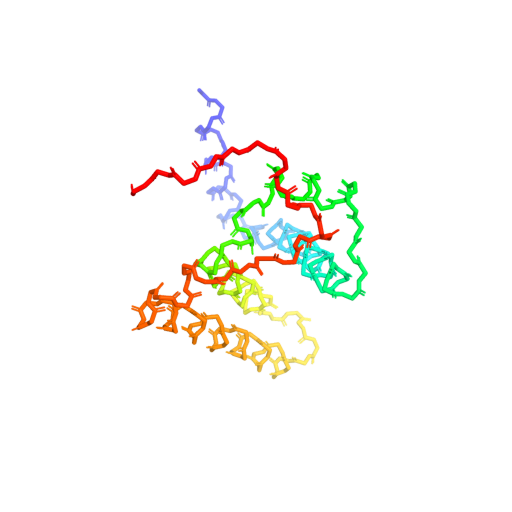1
ATOM 775 C CA . ALA A 1 99 ? 1.286 -13.967 -2.684 1.00 85.88 99 ALA A CA 1
ATOM 776 C C . ALA A 1 99 ? 0.407 -12.816 -2.163 1.00 85.88 99 ALA A C 1
ATOM 778 O O . ALA A 1 99 ? -0.695 -13.061 -1.669 1.00 85.88 99 ALA A O 1
ATOM 779 N N . PHE A 1 100 ? 0.840 -11.563 -2.342 1.00 84.19 100 PHE A N 1
ATOM 780 C CA . PHE A 1 100 ? 0.055 -10.385 -1.961 1.00 84.19 100 PHE A CA 1
ATOM 781 C C . PHE A 1 100 ? -1.236 -10.248 -2.779 1.00 84.19 100 PHE A C 1
ATOM 783 O O . PHE A 1 100 ? -2.272 -9.875 -2.222 1.00 84.19 100 PHE A O 1
ATOM 790 N N . LEU A 1 101 ? -1.211 -10.603 -4.068 1.00 87.06 101 LEU A N 1
ATOM 791 C CA . LEU A 1 101 ? -2.396 -10.589 -4.927 1.00 87.06 101 LEU A CA 1
ATOM 792 C C . LEU A 1 101 ? -3.422 -11.630 -4.471 1.00 87.06 101 LEU A C 1
ATOM 794 O O . LEU A 1 101 ? -4.594 -11.298 -4.303 1.00 87.06 101 LEU A O 1
ATOM 798 N N . LEU A 1 102 ? -2.989 -12.866 -4.212 1.00 88.19 102 LEU A N 1
ATOM 799 C CA . LEU A 1 102 ? -3.859 -13.941 -3.730 1.00 88.19 102 LEU A CA 1
ATOM 800 C C . LEU A 1 102 ? -4.455 -13.617 -2.361 1.00 88.19 102 LEU A C 1
ATOM 802 O O . LEU A 1 102 ? -5.658 -13.794 -2.168 1.00 88.19 102 LEU A O 1
ATOM 806 N N . VAL A 1 103 ? -3.648 -13.097 -1.432 1.00 85.56 103 VAL A N 1
ATOM 807 C CA . VAL A 1 103 ? -4.127 -12.658 -0.113 1.00 85.56 103 VAL A CA 1
ATOM 808 C C . VAL A 1 103 ? -5.130 -11.513 -0.258 1.00 85.56 103 VAL A C 1
ATOM 810 O O . VAL A 1 103 ? -6.184 -11.558 0.373 1.00 85.56 103 VAL A O 1
ATOM 813 N N . GLY A 1 104 ? -4.861 -10.527 -1.118 1.00 81.25 104 GLY A N 1
ATOM 814 C CA . GLY A 1 104 ? -5.784 -9.425 -1.400 1.00 81.25 104 GLY A CA 1
ATOM 815 C C . GLY A 1 104 ? -7.111 -9.899 -2.004 1.00 81.25 104 GLY A C 1
ATOM 816 O O . GLY A 1 104 ? -8.181 -9.513 -1.525 1.00 81.25 104 GLY A O 1
ATOM 817 N N . CYS A 1 105 ? -7.059 -10.790 -2.997 1.00 83.56 105 CYS A N 1
ATOM 818 C CA . CYS A 1 105 ? -8.239 -11.402 -3.611 1.00 83.56 105 CYS A CA 1
ATOM 819 C C . CYS A 1 105 ? -9.045 -12.237 -2.611 1.00 83.56 105 CYS A C 1
ATOM 821 O O . CYS A 1 105 ? -10.266 -12.092 -2.563 1.00 83.56 105 CYS A O 1
ATOM 823 N N . LEU A 1 106 ? -8.392 -13.055 -1.780 1.00 82.69 106 LEU A N 1
ATOM 824 C CA . LEU A 1 106 ? -9.054 -13.793 -0.701 1.00 82.69 106 LEU A CA 1
ATOM 825 C C . LEU A 1 106 ? -9.722 -12.845 0.294 1.00 82.69 106 LEU A C 1
ATOM 827 O O . LEU A 1 106 ? -10.857 -13.088 0.696 1.00 82.69 106 LEU A O 1
ATOM 831 N N . HIS A 1 107 ? -9.062 -11.744 0.656 1.00 78.38 107 HIS A N 1
ATOM 832 C CA . HIS A 1 107 ? -9.632 -10.751 1.563 1.00 78.38 107 HIS A CA 1
ATOM 833 C C . HIS A 1 107 ? -10.916 -10.139 0.991 1.00 78.38 107 HIS A C 1
ATOM 835 O O . HIS A 1 107 ? -11.929 -10.078 1.685 1.00 78.38 107 HIS A O 1
ATOM 841 N N . ILE A 1 108 ? -10.916 -9.752 -0.289 1.00 77.88 108 ILE A N 1
ATOM 842 C CA . ILE A 1 108 ? -12.123 -9.242 -0.957 1.00 77.88 108 ILE A CA 1
ATOM 843 C C . ILE A 1 108 ? -13.192 -10.333 -1.071 1.00 77.88 108 ILE A C 1
ATOM 845 O O . ILE A 1 108 ? -14.364 -10.066 -0.810 1.00 77.88 108 ILE A O 1
ATOM 849 N N . PHE A 1 109 ? -12.805 -11.563 -1.411 1.00 79.94 109 PHE A N 1
ATOM 850 C CA . PHE A 1 109 ? -13.731 -12.684 -1.550 1.00 79.94 109 PHE A CA 1
ATOM 851 C C . PHE A 1 109 ? -14.447 -13.012 -0.235 1.00 79.94 109 PHE A C 1
ATOM 853 O O . PHE A 1 109 ? -15.665 -13.193 -0.233 1.00 79.94 109 PHE A O 1
ATOM 860 N N . VAL A 1 110 ? -13.726 -13.026 0.888 1.00 75.69 110 VAL A N 1
ATOM 861 C CA . VAL A 1 110 ? -14.299 -13.237 2.228 1.00 75.69 110 VAL A CA 1
ATOM 862 C C . VAL A 1 110 ? -15.267 -12.111 2.587 1.00 75.69 110 VAL A C 1
ATOM 864 O O . VAL A 1 110 ? -16.368 -12.378 3.061 1.00 75.69 110 VAL A O 1
ATOM 867 N N . VAL A 1 111 ? -14.905 -10.862 2.293 1.00 70.94 111 VAL A N 1
ATOM 868 C CA . VAL A 1 111 ? -15.759 -9.694 2.557 1.00 70.94 111 VAL A CA 1
ATOM 869 C C . VAL A 1 111 ? -17.029 -9.695 1.700 1.00 70.94 111 VAL A C 1
ATOM 871 O O . VAL A 1 111 ? -18.079 -9.254 2.161 1.00 70.94 111 VAL A O 1
ATOM 874 N N . CYS A 1 112 ? -16.954 -10.194 0.466 1.00 71.38 112 CYS A N 1
ATOM 875 C CA . CYS A 1 112 ? -18.112 -10.334 -0.416 1.00 71.38 112 CYS A CA 1
ATOM 876 C C . CYS A 1 112 ? -18.989 -11.546 -0.069 1.00 71.38 112 CYS A C 1
ATOM 878 O O . CYS A 1 112 ? -20.204 -11.459 -0.222 1.00 71.38 112 CYS A O 1
ATOM 880 N N . SER A 1 113 ? -18.397 -12.652 0.394 1.00 75.25 113 SER A N 1
ATOM 881 C CA . SER A 1 113 ? -19.121 -13.898 0.701 1.00 75.25 113 SER A CA 1
ATOM 882 C C . SER A 1 113 ? -19.769 -13.881 2.086 1.00 75.25 113 SER A C 1
ATOM 884 O O . SER A 1 113 ? -20.829 -14.470 2.273 1.00 75.25 113 SER A O 1
ATOM 886 N N . HIS A 1 114 ? -19.168 -13.178 3.049 1.00 69.69 114 HIS A N 1
ATOM 887 C CA . HIS A 1 114 ? -19.690 -13.030 4.405 1.00 69.69 114 HIS A CA 1
ATOM 888 C C . HIS A 1 114 ? -19.756 -11.547 4.801 1.00 69.69 114 HIS A C 1
ATOM 890 O O . HIS A 1 114 ? -18.893 -11.058 5.538 1.00 69.69 114 HIS A O 1
ATOM 896 N N . PRO A 1 115 ? -20.786 -10.808 4.345 1.00 64.44 115 PRO A N 1
ATOM 897 C CA . PRO A 1 115 ? -20.942 -9.393 4.681 1.00 64.44 115 PRO A CA 1
ATOM 898 C C . PRO A 1 115 ? -21.115 -9.159 6.194 1.00 64.44 115 PRO A C 1
ATOM 900 O O . PRO A 1 115 ? -20.751 -8.097 6.696 1.00 64.44 115 PRO A O 1
ATOM 903 N N . GLU A 1 116 ? -21.582 -10.159 6.952 1.00 58.34 116 GLU A N 1
ATOM 904 C CA . GLU A 1 116 ? -21.637 -10.109 8.423 1.00 58.34 116 GLU A CA 1
ATOM 905 C C . GLU A 1 116 ? -20.262 -9.871 9.061 1.00 58.34 116 GLU A C 1
ATOM 907 O O . GLU A 1 116 ? -20.145 -9.070 9.986 1.00 58.34 116 GLU A O 1
ATOM 912 N N . VAL A 1 117 ? -19.197 -10.469 8.517 1.00 60.50 117 VAL A N 1
ATOM 913 C CA . VAL A 1 117 ? -17.822 -10.302 9.023 1.00 60.50 117 VAL A CA 1
ATOM 914 C C . VAL A 1 117 ? -17.321 -8.877 8.775 1.00 60.50 117 VAL A C 1
ATOM 916 O O . VAL A 1 117 ? -16.562 -8.332 9.572 1.00 60.50 117 VAL A O 1
ATOM 919 N N . ALA A 1 118 ? -17.792 -8.230 7.705 1.00 56.47 118 ALA A N 1
ATOM 920 C CA . ALA A 1 118 ? -17.508 -6.822 7.455 1.00 56.47 118 ALA A CA 1
ATOM 921 C C . ALA A 1 118 ? -18.235 -5.883 8.430 1.00 56.47 118 ALA A C 1
ATOM 923 O O . ALA A 1 118 ? -17.764 -4.774 8.670 1.00 56.47 118 ALA A O 1
ATOM 924 N N . THR A 1 119 ? -19.358 -6.337 8.993 1.00 57.34 119 THR A N 1
ATOM 925 C CA . THR A 1 119 ? -20.200 -5.556 9.911 1.00 57.34 119 THR A CA 1
ATOM 926 C C . THR A 1 119 ? -19.728 -5.711 11.360 1.00 57.34 119 THR A C 1
ATOM 928 O O . THR A 1 119 ? -19.798 -4.766 12.136 1.00 57.34 119 THR A O 1
ATOM 931 N N . GLN A 1 120 ? -19.184 -6.881 11.711 1.00 60.06 120 GLN A N 1
ATOM 932 C CA . GLN A 1 120 ? -18.620 -7.180 13.034 1.00 60.06 120 GLN A CA 1
ATOM 933 C C . GLN A 1 120 ? -17.143 -6.796 13.194 1.00 60.06 120 GLN A C 1
ATOM 935 O O . GLN A 1 120 ? -16.586 -6.931 14.283 1.00 60.06 120 GLN A O 1
ATOM 940 N N . TYR A 1 121 ? -16.478 -6.344 12.129 1.00 59.78 121 TYR A N 1
ATOM 941 C CA . TYR A 1 121 ? -15.075 -5.962 12.215 1.00 59.78 121 TYR A CA 1
ATOM 942 C C . TYR A 1 121 ? -14.908 -4.678 13.024 1.00 59.78 121 TYR A C 1
ATOM 944 O O . TYR A 1 121 ? -15.107 -3.562 12.540 1.00 59.78 121 TYR A O 1
ATOM 952 N N . VAL A 1 122 ? -14.476 -4.856 14.265 1.00 58.75 122 VAL A N 1
ATOM 953 C CA . VAL A 1 122 ? -13.962 -3.779 15.098 1.00 58.75 122 VAL A CA 1
ATOM 954 C C . VAL A 1 122 ? -12.507 -3.591 14.704 1.00 58.75 122 VAL A C 1
ATOM 956 O O . VAL A 1 122 ? -11.648 -4.421 15.000 1.00 58.75 122 VAL A O 1
ATOM 959 N N . ALA A 1 123 ? -12.223 -2.515 13.973 1.00 61.41 123 ALA A N 1
ATOM 960 C CA . ALA A 1 123 ? -10.841 -2.174 13.685 1.00 61.41 123 ALA A CA 1
ATOM 961 C C . ALA A 1 123 ? -10.079 -1.944 15.004 1.00 61.41 123 ALA A C 1
ATOM 963 O O . ALA A 1 123 ? -10.726 -1.553 15.975 1.00 61.41 123 ALA A O 1
ATOM 964 N N . PRO A 1 124 ? -8.742 -2.122 15.058 1.00 56.97 124 PRO A N 1
ATOM 965 C CA . PRO A 1 124 ? -7.937 -1.837 16.248 1.00 56.97 124 PRO A CA 1
ATOM 966 C C . PRO A 1 124 ? -8.013 -0.349 16.631 1.00 56.97 124 PRO A C 1
ATOM 968 O O . PRO A 1 124 ? -7.147 0.477 16.335 1.00 56.97 124 PRO A O 1
ATOM 971 N N . SER A 1 125 ? -9.111 0.035 17.265 1.00 55.41 125 SER A N 1
ATOM 972 C CA . SER A 1 125 ? -9.235 1.231 18.061 1.00 55.41 125 SER A CA 1
ATOM 973 C C . SER A 1 125 ? -8.622 0.874 19.394 1.00 55.41 125 SER A C 1
ATOM 975 O O . SER A 1 125 ? -9.035 -0.088 20.029 1.00 55.41 125 SER A O 1
ATOM 977 N N . ALA A 1 126 ? -7.636 1.656 19.792 1.00 52.78 126 ALA A N 1
ATOM 978 C CA . ALA A 1 126 ? -6.932 1.637 21.065 1.00 52.78 126 ALA A CA 1
ATOM 979 C C . ALA A 1 126 ? -7.833 1.797 22.314 1.00 52.78 126 ALA A C 1
ATOM 981 O O . ALA A 1 126 ? -7.483 2.554 23.210 1.00 52.78 126 ALA A O 1
ATOM 982 N N . GLY A 1 127 ? -9.032 1.210 22.348 1.00 50.03 127 GLY A N 1
ATOM 983 C CA . GLY A 1 127 ? -10.079 1.546 23.309 1.00 50.03 127 GLY A CA 1
ATOM 984 C C . GLY A 1 127 ? -10.678 2.942 23.109 1.00 50.03 127 GLY A C 1
ATOM 985 O O . GLY A 1 127 ? -11.315 3.457 24.014 1.00 50.03 127 GLY A O 1
ATOM 986 N N . LEU A 1 128 ? -10.492 3.578 21.944 1.00 51.78 128 LEU A N 1
ATOM 987 C CA . LEU A 1 128 ? -11.235 4.793 21.584 1.00 51.78 128 LEU A CA 1
ATOM 988 C C . LEU A 1 128 ? -12.612 4.396 21.039 1.00 51.78 128 LEU A C 1
ATOM 990 O O . LEU A 1 128 ? -12.904 4.590 19.855 1.00 51.78 128 LEU A O 1
ATOM 994 N N . GLU A 1 129 ? -13.417 3.773 21.897 1.00 51.25 129 GLU A N 1
ATOM 995 C CA . GLU A 1 129 ? -14.863 3.779 21.726 1.00 51.25 129 GLU A CA 1
ATOM 996 C C . GLU A 1 129 ? -15.315 5.241 21.766 1.00 51.25 129 GLU A C 1
ATOM 998 O O . GLU A 1 129 ? -14.818 6.052 22.551 1.00 51.25 129 GLU A O 1
ATOM 1003 N N . MET A 1 130 ? -16.184 5.596 20.828 1.00 48.53 130 MET A N 1
ATOM 1004 C CA . MET A 1 130 ? -16.857 6.880 20.835 1.00 48.53 130 MET A CA 1
ATOM 1005 C C . MET A 1 130 ? -17.703 6.944 22.106 1.00 48.53 130 MET A C 1
ATOM 1007 O O . MET A 1 130 ? -18.707 6.247 22.218 1.00 48.53 130 MET A O 1
ATOM 1011 N N . ASP A 1 131 ? -17.292 7.783 23.049 1.00 45.59 131 ASP A N 1
ATOM 1012 C CA . ASP A 1 131 ? -18.275 8.568 23.781 1.00 45.59 131 ASP A CA 1
ATOM 1013 C C . ASP A 1 131 ? -19.032 9.395 22.719 1.00 45.59 131 ASP A C 1
ATOM 1015 O O . ASP A 1 131 ? -18.393 9.996 21.850 1.00 45.59 131 ASP A O 1
ATOM 1019 N N . ASP A 1 132 ? -20.365 9.327 22.756 1.00 45.44 132 ASP A N 1
ATOM 1020 C CA . ASP A 1 132 ? -21.367 9.838 21.797 1.00 45.44 132 ASP A CA 1
ATOM 1021 C C . ASP A 1 132 ? -21.577 8.986 20.518 1.00 45.44 132 ASP A C 1
ATOM 1023 O O . ASP A 1 132 ? -20.797 9.053 19.577 1.00 45.44 132 ASP A O 1
ATOM 1027 N N . THR A 1 133 ? -22.663 8.240 20.268 1.00 48.97 133 THR A N 1
ATOM 1028 C CA . THR A 1 133 ? -24.065 8.277 20.736 1.00 48.97 133 THR A CA 1
ATOM 1029 C C . THR A 1 133 ? -24.816 7.010 20.222 1.00 48.97 133 THR A C 1
ATOM 1031 O O . THR A 1 133 ? -24.261 6.264 19.415 1.00 48.97 133 THR A O 1
ATOM 1034 N N . PRO A 1 134 ? -26.048 6.717 20.701 1.00 43.72 134 PRO A N 1
ATOM 1035 C CA . PRO A 1 134 ? -26.606 5.367 20.834 1.00 43.72 134 PRO A CA 1
ATOM 1036 C C . PRO A 1 134 ? -27.333 4.825 19.592 1.00 43.72 134 PRO A C 1
ATOM 1038 O O . PRO A 1 134 ? -27.714 5.569 18.695 1.00 43.72 134 PRO A O 1
ATOM 1041 N N . ASN A 1 135 ? -27.572 3.507 19.624 1.00 52.03 135 ASN A N 1
ATOM 1042 C CA . ASN A 1 135 ? -28.514 2.719 18.818 1.00 52.03 135 ASN A CA 1
ATOM 1043 C C . ASN A 1 135 ? -29.550 3.530 18.020 1.00 52.03 135 ASN A C 1
ATOM 1045 O O . ASN A 1 135 ? -30.514 4.023 18.607 1.00 52.03 135 ASN A O 1
ATOM 1049 N N . VAL A 1 136 ? -29.455 3.514 16.687 1.00 40.47 136 VAL A N 1
ATOM 1050 C CA . VAL A 1 136 ? -30.645 3.640 15.837 1.00 40.47 136 VAL A C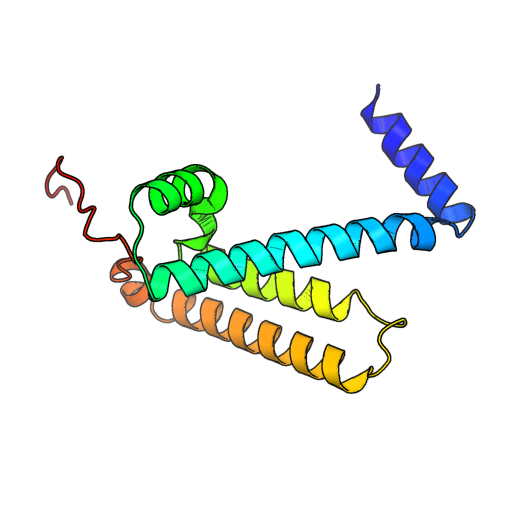A 1
ATOM 1051 C C . VAL A 1 136 ? -30.484 2.776 14.580 1.00 40.47 136 VAL A C 1
ATOM 1053 O O . VAL A 1 136 ? -29.647 3.072 13.735 1.00 40.47 136 VAL A O 1
ATOM 1056 N N . VAL A 1 137 ? -31.275 1.695 14.582 1.00 39.50 137 VAL A N 1
ATOM 1057 C CA . VAL A 1 137 ? -31.864 0.879 13.494 1.00 39.50 137 VAL A CA 1
ATOM 1058 C C . VAL A 1 137 ? -31.149 0.833 12.144 1.00 39.50 137 VAL A C 1
ATOM 1060 O O . VAL A 1 137 ? -31.175 1.849 11.417 1.00 39.50 137 VAL A O 1
#

pLDDT: mean 70.21, std 11.33, range [39.5, 88.19]

Nearest PDB structures (foldseek):
  3g67-assembly1_A  TM=3.350E-01  e=3.006E+00  Thermotoga maritima
  3g6b-assembly1_A  TM=3.266E-01  e=6.593E+00  Thermotoga maritima

Sequence (137 aa):
MMSGLGVLTLIEVHNEGKADEISEPFLASYMIMFAVLLFIYEVMWWMPAPGINKAVRRNFGFMYGLRGKGFYLIFVAFLCLGLGNDASVKELNWATGIAFLLVGCLHIFVVCSHPEVATQYVAPSAGLEMDDTPNVV

Foldseek 3Di:
DVVVVVVVVCVVCVVVVNNCVVVQVVLVVVLVVLVVVVVVLVVCVVDVDQVVCVVCCVVPVLCQQLQSVLVSLLVSLVSLVVNPDPDPDNPVSPVSSVVSNVVSVVSNVCCVVCVVCRVPDDGSHVPPDDPDDDDDD

Organism: NCBI:txid1486917

Mean predicted aligned error: 13.01 Å

InterPro domains:
  IPR013714 Golgi apparatus membrane protein TVP15 [PF08507] (5-111)

Radius of gyration: 19.44 Å; Cα contacts (8 Å, |Δi|>4): 87; chains: 1; bounding box: 50×40×51 Å